Protein AF-A0A817MPD3-F1 (afdb_monomer)

Sequence (150 aa):
MVVIIKGRVLPVLAVRVYSFGTETVTPSILEFDSYSKLENFIRDSADPIVLPGVTLFLMFPWLGNIGHSLFDGLYPAYVALIRFPPRHLHPFRLLCTIDECKTCRDEDIFNRFAALGIIKHYVLNDMSNGSWFVFDELVMGSGMMCQRCT

Mean predicted aligned error: 6.4 Å

Structure (mmCIF, N/CA/C/O backbone):
data_AF-A0A817MPD3-F1
#
_entry.id   AF-A0A817MPD3-F1
#
loop_
_atom_site.group_PDB
_atom_site.id
_atom_site.type_symbol
_atom_site.label_atom_id
_atom_site.label_alt_id
_atom_site.label_comp_id
_atom_site.label_asym_id
_atom_site.label_entity_id
_atom_site.label_seq_id
_atom_site.pdbx_PDB_ins_code
_atom_site.Cartn_x
_atom_site.Cartn_y
_atom_site.Cartn_z
_atom_site.occupancy
_atom_site.B_iso_or_equiv
_atom_site.auth_seq_id
_atom_site.auth_comp_id
_atom_site.auth_asym_id
_atom_site.auth_atom_id
_atom_site.pdbx_PDB_model_num
ATOM 1 N N . MET A 1 1 ? -8.508 5.021 4.891 1.00 82.81 1 MET A N 1
ATOM 2 C CA . MET A 1 1 ? -9.342 5.367 6.061 1.00 82.81 1 MET A CA 1
ATOM 3 C C . MET A 1 1 ? -8.900 4.511 7.235 1.00 82.81 1 MET A C 1
ATOM 5 O O . MET A 1 1 ? -8.534 3.366 7.007 1.00 82.81 1 MET A O 1
ATOM 9 N N . VAL A 1 2 ? -8.900 5.050 8.451 1.00 85.38 2 VAL A N 1
ATOM 10 C CA . VAL A 1 2 ? -8.624 4.322 9.696 1.00 85.38 2 VAL A CA 1
ATOM 11 C C . VAL A 1 2 ? -9.911 4.257 10.501 1.00 85.38 2 VAL A C 1
ATOM 13 O O . VAL A 1 2 ? -10.596 5.264 10.657 1.00 85.38 2 VAL A O 1
ATOM 16 N N . VAL A 1 3 ? -10.235 3.076 11.013 1.00 88.62 3 VAL A N 1
ATOM 17 C CA . VAL A 1 3 ? -11.439 2.859 11.809 1.00 88.62 3 VAL A CA 1
ATOM 18 C C . VAL A 1 3 ? -11.054 2.644 13.270 1.00 88.62 3 VAL A C 1
ATOM 20 O O . VAL A 1 3 ? -10.195 1.810 13.554 1.00 88.62 3 VAL A O 1
ATOM 23 N N . ILE A 1 4 ? -11.669 3.385 14.198 1.00 92.25 4 ILE A N 1
ATOM 24 C CA . ILE A 1 4 ? -11.339 3.320 15.631 1.00 92.25 4 ILE A CA 1
ATOM 25 C C . ILE A 1 4 ? -12.563 3.363 16.548 1.00 92.25 4 ILE A C 1
ATOM 27 O O . ILE A 1 4 ? -13.650 3.790 16.168 1.00 92.25 4 ILE A O 1
ATOM 31 N N . ILE A 1 5 ? -12.347 2.980 17.807 1.00 94.75 5 ILE A N 1
ATOM 32 C CA . ILE A 1 5 ? -13.275 3.259 18.905 1.00 94.75 5 ILE A CA 1
ATOM 33 C C . ILE A 1 5 ? -13.056 4.683 19.413 1.00 94.75 5 ILE A C 1
ATOM 35 O O . ILE A 1 5 ? -11.919 5.094 19.656 1.00 94.75 5 ILE A O 1
ATOM 39 N N . LYS A 1 6 ? -14.152 5.411 19.615 1.00 92.06 6 LYS A N 1
ATOM 40 C CA . LYS A 1 6 ? -14.167 6.777 20.133 1.00 92.06 6 LYS A CA 1
ATOM 41 C C . LYS A 1 6 ? -13.410 6.876 21.460 1.00 92.06 6 LYS A C 1
ATOM 43 O O . LYS A 1 6 ? -13.535 6.017 22.331 1.00 92.06 6 LYS A O 1
ATOM 48 N N . GLY A 1 7 ? -12.613 7.931 21.609 1.00 86.00 7 GLY A N 1
ATOM 49 C CA . GLY A 1 7 ? -11.768 8.148 22.790 1.00 86.00 7 GLY A CA 1
ATOM 50 C C . GLY A 1 7 ? -10.417 7.423 22.753 1.00 86.00 7 GLY A C 1
ATOM 51 O O . GLY A 1 7 ? -9.610 7.602 23.664 1.00 86.00 7 GLY A O 1
ATOM 52 N N . ARG A 1 8 ? -10.121 6.642 21.703 1.00 87.06 8 ARG A N 1
ATOM 53 C CA . ARG A 1 8 ? -8.756 6.169 21.437 1.00 87.06 8 ARG A CA 1
ATOM 54 C C . ARG A 1 8 ? -7.904 7.334 20.941 1.00 87.06 8 ARG A C 1
ATOM 56 O O . ARG A 1 8 ? -8.232 7.973 19.948 1.00 87.06 8 ARG A O 1
ATOM 63 N N . VAL A 1 9 ? -6.779 7.572 21.608 1.00 82.25 9 VAL A N 1
ATOM 64 C CA . VAL A 1 9 ? -5.778 8.536 21.142 1.00 82.25 9 VAL A CA 1
ATOM 65 C C . VAL A 1 9 ? -4.922 7.859 20.078 1.00 82.25 9 VAL A C 1
ATOM 67 O O . VAL A 1 9 ? -4.228 6.883 20.366 1.00 82.25 9 VAL A O 1
ATOM 70 N N . LEU A 1 10 ? -4.985 8.369 18.851 1.00 81.75 10 LEU A N 1
ATOM 71 C CA . LEU A 1 10 ? -4.056 7.998 17.791 1.00 81.75 10 LEU A CA 1
ATOM 72 C C . LEU A 1 10 ? -2.837 8.930 17.821 1.00 81.75 10 LEU A C 1
ATOM 74 O O . LEU A 1 10 ? -2.982 10.114 18.140 1.00 81.75 10 LEU A O 1
ATOM 78 N N . PRO A 1 11 ? -1.637 8.437 17.467 1.00 83.12 11 PRO A N 1
ATOM 79 C CA . PRO A 1 11 ? -0.533 9.330 17.137 1.00 83.12 11 PRO A CA 1
ATOM 80 C C . PRO A 1 11 ? -0.917 10.197 15.929 1.00 83.12 11 PRO A C 1
ATOM 82 O O . PRO A 1 11 ? -1.826 9.850 15.177 1.00 83.12 11 PRO A O 1
ATOM 85 N N . VAL A 1 12 ? -0.219 11.315 15.710 1.00 77.62 12 VAL A N 1
ATOM 86 C CA . VAL A 1 12 ? -0.426 12.124 14.499 1.00 77.62 12 VAL A CA 1
ATOM 87 C C . VAL A 1 12 ? -0.148 11.250 13.273 1.00 77.62 12 VAL A C 1
ATOM 89 O O . VAL A 1 12 ? 0.991 10.860 13.021 1.00 77.62 12 VAL A O 1
ATOM 92 N N . LEU A 1 13 ? -1.204 10.924 12.527 1.00 81.12 13 LEU A N 1
ATOM 93 C CA . LEU A 1 13 ? -1.121 10.115 11.318 1.00 81.12 13 LEU A CA 1
ATOM 94 C C . LEU A 1 13 ? -0.922 11.046 10.120 1.00 81.12 13 LEU A C 1
ATOM 96 O O . LEU A 1 13 ? -1.867 11.635 9.601 1.00 81.12 13 LEU A O 1
ATOM 100 N N . ALA A 1 14 ? 0.327 11.193 9.695 1.00 79.62 14 ALA A N 1
ATOM 101 C CA . ALA A 1 14 ? 0.695 11.926 8.493 1.00 79.62 14 ALA A CA 1
ATOM 102 C C . ALA A 1 14 ? 1.727 11.099 7.725 1.00 79.62 14 ALA A C 1
ATOM 104 O O . ALA A 1 14 ? 2.859 10.926 8.177 1.00 79.62 14 ALA A O 1
ATOM 105 N N . VAL A 1 15 ? 1.326 10.555 6.576 1.00 75.19 15 VAL A N 1
ATOM 106 C CA . VAL A 1 15 ? 2.185 9.695 5.756 1.00 75.19 15 VAL A CA 1
ATOM 107 C C . VAL A 1 15 ? 2.605 10.463 4.512 1.00 75.19 15 VAL A C 1
ATOM 109 O O . VAL A 1 15 ? 1.765 10.991 3.786 1.00 75.19 15 VAL A O 1
ATOM 112 N N . ARG A 1 16 ? 3.911 10.540 4.245 1.00 74.75 16 ARG A N 1
ATOM 113 C CA . ARG A 1 16 ? 4.417 11.099 2.984 1.00 74.75 16 ARG A CA 1
ATOM 114 C C . ARG A 1 16 ? 4.300 10.054 1.894 1.00 74.75 16 ARG A C 1
ATOM 116 O O . ARG A 1 16 ? 5.093 9.123 1.866 1.00 74.75 16 ARG A O 1
ATOM 123 N N . VAL A 1 17 ? 3.312 10.205 1.025 1.00 70.00 17 VAL A N 1
ATOM 124 C CA . VAL A 1 17 ? 3.070 9.268 -0.082 1.00 70.00 17 VAL A CA 1
ATOM 125 C C . VAL A 1 17 ? 3.600 9.794 -1.413 1.00 70.00 17 VAL A C 1
ATOM 127 O O . VAL A 1 17 ? 3.792 9.004 -2.330 1.00 70.00 17 VAL A O 1
ATOM 130 N N . TYR A 1 18 ? 3.846 11.108 -1.504 1.00 64.06 18 TYR A N 1
ATOM 131 C CA . TYR A 1 18 ? 4.345 11.768 -2.703 1.00 64.06 18 TYR A CA 1
ATOM 132 C C . TYR A 1 18 ? 5.858 11.807 -2.754 1.00 64.06 18 TYR A C 1
ATOM 134 O O . TYR A 1 18 ? 6.545 12.134 -1.791 1.00 64.06 18 TYR A O 1
ATOM 142 N N . SER A 1 19 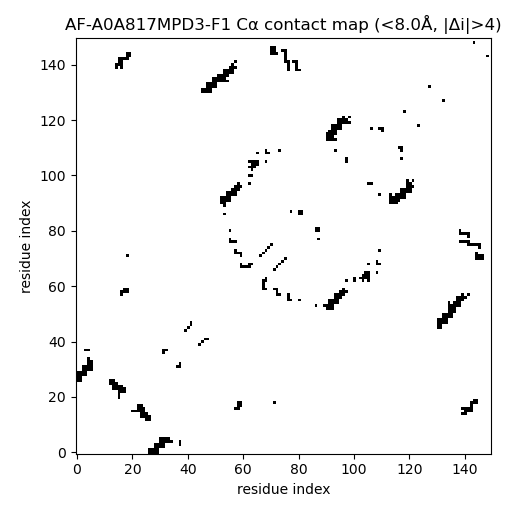? 6.355 11.536 -3.947 1.00 59.38 19 SER A N 1
ATOM 143 C CA . SER A 1 19 ? 7.761 11.267 -4.186 1.00 59.38 19 SER A CA 1
ATOM 144 C C . SER A 1 19 ? 8.582 12.541 -4.463 1.00 59.38 19 SER A C 1
ATOM 146 O O . SER A 1 19 ? 9.794 12.539 -4.261 1.00 59.38 19 SER A O 1
ATOM 148 N N . PHE A 1 20 ? 7.923 13.652 -4.840 1.00 57.81 20 PHE A N 1
ATOM 149 C CA . PHE A 1 20 ? 8.532 14.996 -4.987 1.00 57.81 20 PHE A CA 1
ATOM 150 C C . PHE A 1 20 ? 8.036 16.032 -3.984 1.00 57.81 20 PHE A C 1
ATOM 152 O O . PHE A 1 20 ? 8.591 17.128 -3.919 1.00 57.81 20 PHE A O 1
ATOM 159 N N . GLY A 1 21 ? 6.972 15.721 -3.246 1.00 59.69 21 GLY A N 1
ATOM 160 C CA . GLY A 1 21 ? 6.322 16.659 -2.343 1.00 59.69 21 GLY A CA 1
ATOM 161 C C . GLY A 1 21 ? 6.735 16.435 -0.894 1.00 59.69 21 GLY A C 1
ATOM 162 O O . GLY A 1 21 ? 7.035 15.320 -0.473 1.00 59.69 21 GLY A O 1
ATOM 163 N N . THR A 1 22 ? 6.681 17.494 -0.091 1.00 66.56 22 THR A N 1
ATOM 164 C CA . THR A 1 22 ? 6.594 17.365 1.375 1.00 66.56 22 THR A CA 1
ATOM 165 C C . THR A 1 22 ? 5.163 17.097 1.837 1.00 66.56 22 THR A C 1
ATOM 167 O O . THR A 1 22 ? 4.923 16.981 3.039 1.00 66.56 22 THR A O 1
ATOM 170 N N . GLU A 1 23 ? 4.232 16.991 0.886 1.00 68.94 23 GLU A N 1
ATOM 171 C CA . GLU A 1 23 ? 2.824 16.730 1.120 1.00 68.94 23 GLU A CA 1
ATOM 172 C C . GLU A 1 23 ? 2.636 15.434 1.902 1.00 68.94 23 GLU A C 1
ATOM 174 O O . GLU A 1 23 ? 3.166 14.366 1.573 1.00 68.94 23 GLU A O 1
ATOM 179 N N . THR A 1 24 ? 1.861 15.548 2.970 1.00 76.62 24 THR A N 1
ATOM 180 C CA . THR A 1 24 ? 1.472 14.424 3.805 1.00 76.62 24 THR A CA 1
ATOM 181 C C . THR A 1 24 ? 0.007 14.130 3.593 1.00 76.62 24 THR A C 1
ATOM 183 O O . THR A 1 24 ? -0.829 15.029 3.661 1.00 76.62 24 THR A O 1
ATOM 186 N N . VAL A 1 25 ? -0.309 12.856 3.417 1.00 78.19 25 VAL A N 1
ATOM 187 C CA . VAL A 1 25 ? -1.679 12.372 3.466 1.00 78.19 25 VAL A CA 1
ATOM 188 C C . VAL A 1 25 ? -2.006 12.029 4.910 1.00 78.19 25 VAL A C 1
ATOM 190 O O . VAL A 1 25 ? -1.366 11.173 5.530 1.00 78.19 25 VAL A O 1
ATOM 193 N N . THR A 1 26 ? -3.014 12.712 5.441 1.00 84.88 26 THR A N 1
ATOM 194 C CA . THR A 1 26 ? -3.656 12.346 6.701 1.00 84.88 26 THR A CA 1
ATOM 195 C C . THR A 1 26 ? -4.832 11.433 6.374 1.00 84.88 26 THR A C 1
ATOM 197 O O . THR A 1 26 ? -5.747 11.854 5.663 1.00 84.88 26 THR A O 1
ATOM 200 N N . PRO A 1 27 ? -4.823 10.171 6.832 1.00 82.50 27 PRO A N 1
ATOM 201 C CA . PRO A 1 27 ? -5.925 9.268 6.561 1.00 82.50 27 PRO A CA 1
ATOM 202 C C . PRO A 1 27 ? -7.191 9.762 7.265 1.00 82.50 27 PRO A C 1
ATOM 204 O O . PRO A 1 27 ? -7.147 10.192 8.416 1.00 82.50 27 PRO A O 1
ATOM 207 N N . SER A 1 28 ? -8.332 9.657 6.584 1.00 86.62 28 SER A N 1
ATOM 208 C CA . SER A 1 28 ? -9.634 9.896 7.207 1.00 86.62 28 SER A CA 1
ATOM 209 C C . SER A 1 28 ? -9.867 8.913 8.354 1.00 86.62 28 SER A C 1
ATOM 211 O O . SER A 1 28 ? -9.501 7.740 8.244 1.00 86.62 28 SER A O 1
ATOM 213 N N . ILE A 1 29 ? -10.476 9.390 9.439 1.00 89.31 29 ILE A N 1
ATOM 214 C CA . ILE A 1 29 ? -10.788 8.590 10.626 1.00 89.31 29 ILE A CA 1
ATOM 215 C C . ILE A 1 29 ? -12.303 8.403 10.702 1.00 89.31 29 ILE A C 1
ATOM 217 O O . ILE A 1 29 ? -13.051 9.373 10.595 1.00 89.31 29 ILE A O 1
ATOM 221 N N . LEU A 1 30 ? -12.740 7.161 10.901 1.00 91.19 30 LEU A N 1
ATOM 222 C CA . LEU A 1 30 ? -14.123 6.811 11.202 1.00 91.19 30 LEU A CA 1
ATOM 223 C C . LEU A 1 30 ? -14.198 6.262 12.629 1.00 91.19 30 LEU A C 1
ATOM 225 O O . LEU A 1 30 ? -13.558 5.260 12.953 1.00 91.19 30 LEU A O 1
ATOM 229 N N . GLU A 1 31 ? -14.962 6.936 13.484 1.00 94.75 31 GLU A N 1
ATOM 230 C CA . GLU A 1 31 ? -15.065 6.608 14.906 1.00 94.75 31 GLU A CA 1
ATOM 231 C C . GLU A 1 31 ? -16.376 5.894 15.242 1.00 94.75 31 GLU A C 1
ATOM 233 O O . GLU A 1 31 ? -17.445 6.257 14.751 1.00 94.75 31 GLU A O 1
ATOM 238 N N . PHE A 1 32 ? -16.298 4.921 16.147 1.00 95.88 32 PHE A N 1
ATOM 239 C CA . PHE A 1 32 ? -17.442 4.165 16.653 1.00 95.88 32 PHE A CA 1
ATOM 240 C C . PHE A 1 32 ? -17.555 4.285 18.173 1.00 95.88 32 PHE A C 1
ATOM 242 O O . PHE A 1 32 ? -16.563 4.159 18.887 1.00 95.88 32 PHE A O 1
ATOM 249 N N . ASP A 1 33 ? -18.773 4.471 18.693 1.00 96.00 33 ASP A N 1
ATOM 250 C CA . ASP A 1 33 ? -18.994 4.626 20.143 1.00 96.00 33 ASP A CA 1
ATOM 251 C C . ASP A 1 33 ? -18.707 3.347 20.950 1.00 96.00 33 ASP A C 1
ATOM 253 O O . ASP A 1 33 ? -18.509 3.409 22.161 1.00 96.00 33 ASP A O 1
ATOM 257 N N . SER A 1 34 ? -18.737 2.173 20.313 1.00 95.44 34 SER A N 1
ATOM 258 C CA . SER A 1 34 ? -18.534 0.887 20.983 1.00 95.44 34 SER A CA 1
ATOM 259 C C . SER A 1 34 ? -17.997 -0.183 20.035 1.00 95.44 34 SER A C 1
ATOM 261 O O . SER A 1 34 ? -18.191 -0.108 18.820 1.00 95.44 34 SER A O 1
ATOM 263 N N . TYR A 1 35 ? -17.365 -1.214 20.606 1.00 94.50 35 TYR A N 1
ATOM 264 C CA . TYR A 1 35 ? -16.889 -2.374 19.846 1.00 94.50 35 TYR A CA 1
ATOM 265 C C . TYR A 1 35 ? -18.013 -3.092 19.109 1.00 94.50 35 TYR A C 1
ATOM 267 O O . TYR A 1 35 ? -17.823 -3.461 17.963 1.00 94.50 35 TYR A O 1
ATOM 275 N N . SER A 1 36 ? -19.197 -3.217 19.713 1.00 95.38 36 SER A N 1
ATOM 276 C CA . SER A 1 36 ? -20.334 -3.861 19.049 1.00 95.38 36 SER A CA 1
ATOM 277 C C . SER A 1 36 ? -20.793 -3.087 17.805 1.00 95.38 36 SER A C 1
ATOM 279 O O . SER A 1 36 ? -21.070 -3.702 16.780 1.00 95.38 36 SER A O 1
ATOM 281 N N . LYS A 1 37 ? -20.819 -1.743 17.843 1.00 94.94 37 LYS A N 1
ATOM 282 C CA . LYS A 1 37 ? -21.140 -0.941 16.648 1.00 94.94 37 LYS A CA 1
ATOM 283 C C . LYS A 1 37 ? -20.065 -1.074 15.570 1.00 9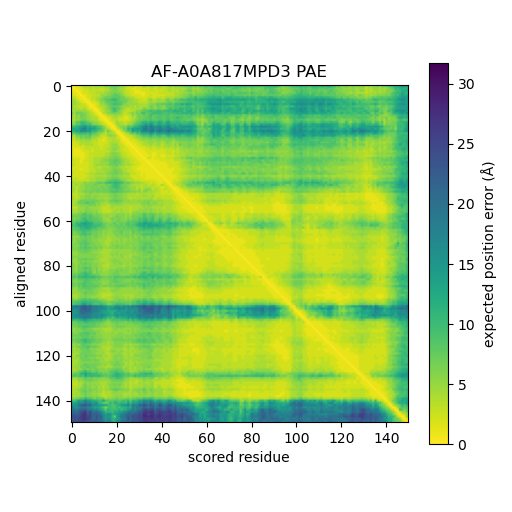4.94 37 LYS A C 1
ATOM 285 O O . LYS A 1 37 ? -20.404 -1.174 14.396 1.00 94.94 37 LYS A O 1
ATOM 290 N N . LE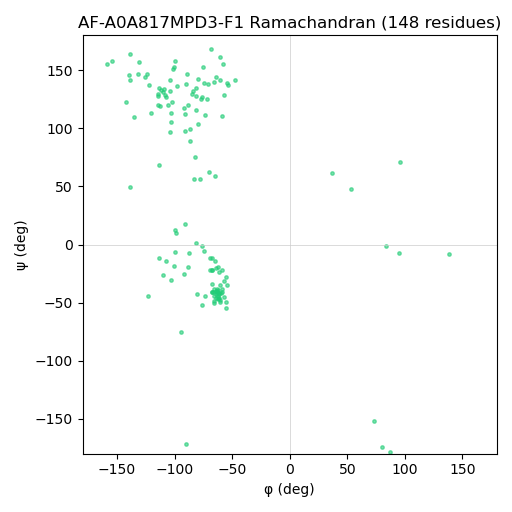U A 1 38 ? -18.795 -1.073 15.975 1.00 93.56 38 LEU A N 1
ATOM 291 C CA . LEU A 1 38 ? -17.668 -1.283 15.070 1.00 93.56 38 LEU A CA 1
ATOM 292 C C . LEU A 1 38 ? -17.743 -2.660 14.395 1.00 93.56 38 LEU A C 1
ATOM 294 O O . LEU A 1 38 ? -17.628 -2.759 13.180 1.00 93.56 38 LEU A O 1
ATOM 298 N N . GLU A 1 39 ? -17.955 -3.712 15.178 1.00 92.31 39 GLU A N 1
ATOM 299 C CA . GLU A 1 39 ? -18.057 -5.087 14.694 1.00 92.31 39 GLU A CA 1
ATOM 300 C C . GLU A 1 39 ? -19.231 -5.251 13.726 1.00 92.31 39 GLU A C 1
ATOM 302 O O . GLU A 1 39 ? -19.051 -5.791 12.637 1.00 92.31 39 GLU A O 1
ATOM 307 N N . ASN A 1 40 ? -20.405 -4.712 14.071 1.00 93.62 40 ASN A N 1
ATOM 308 C CA . ASN A 1 40 ? -21.565 -4.722 13.180 1.00 93.62 40 ASN A CA 1
ATOM 309 C C . ASN A 1 40 ? -21.290 -3.947 11.885 1.00 93.62 40 ASN A C 1
ATOM 311 O O . ASN A 1 40 ? -21.672 -4.401 10.816 1.00 93.62 40 ASN A O 1
ATOM 315 N N . PHE A 1 41 ? -20.592 -2.809 11.942 1.00 92.69 41 PHE A N 1
ATOM 316 C CA . PHE A 1 41 ? -20.196 -2.096 10.727 1.00 92.69 41 PHE A CA 1
ATOM 317 C C . PHE A 1 41 ? -19.265 -2.936 9.849 1.00 92.69 41 PHE A C 1
ATOM 319 O O . PHE A 1 41 ? -19.499 -3.035 8.647 1.00 92.69 41 PHE A O 1
ATOM 326 N N . ILE A 1 42 ? -18.236 -3.558 10.434 1.00 89.69 42 ILE A N 1
ATOM 327 C CA . ILE A 1 42 ? -17.291 -4.393 9.682 1.00 89.69 42 ILE A CA 1
ATOM 328 C C . ILE A 1 42 ? -18.027 -5.561 9.019 1.00 89.69 42 ILE A C 1
ATOM 330 O O . ILE A 1 42 ? -17.833 -5.795 7.830 1.00 89.69 42 ILE A O 1
ATOM 334 N N . ARG A 1 43 ? -18.880 -6.264 9.771 1.00 87.50 43 ARG A N 1
ATOM 335 C CA . ARG A 1 43 ? -19.579 -7.464 9.298 1.00 87.50 43 ARG A CA 1
ATOM 336 C C . ARG A 1 43 ? -20.706 -7.155 8.315 1.00 87.50 43 ARG A C 1
ATOM 338 O O . ARG A 1 43 ? -20.840 -7.852 7.321 1.00 87.50 43 ARG A O 1
ATOM 345 N N . ASP A 1 44 ? -21.517 -6.141 8.604 1.00 88.38 44 ASP A N 1
ATOM 346 C CA . ASP A 1 44 ? -22.820 -5.968 7.954 1.00 88.38 44 ASP A CA 1
ATOM 347 C C . ASP A 1 44 ? -22.841 -4.799 6.950 1.00 88.38 44 ASP A C 1
ATOM 349 O O . ASP A 1 44 ? -23.788 -4.671 6.178 1.00 88.38 44 ASP A O 1
ATOM 353 N N . SER A 1 45 ? -21.844 -3.905 6.970 1.00 85.88 45 SER A N 1
ATOM 354 C CA . SER A 1 45 ? -21.789 -2.730 6.079 1.00 85.88 45 SER A CA 1
ATOM 355 C C . SER A 1 45 ? -20.529 -2.670 5.226 1.00 85.88 45 SER A C 1
ATOM 357 O O . SER A 1 45 ? -20.613 -2.341 4.047 1.00 85.88 45 SER A O 1
ATOM 359 N N . ALA A 1 46 ? -19.363 -2.931 5.818 1.00 88.19 46 ALA A N 1
ATOM 360 C CA . ALA A 1 46 ? -18.104 -2.878 5.092 1.00 88.19 46 ALA A CA 1
ATOM 361 C C . ALA A 1 46 ? -17.864 -4.151 4.273 1.00 88.19 46 ALA A C 1
ATOM 363 O O . ALA A 1 46 ? -17.401 -4.032 3.142 1.00 88.19 46 ALA A O 1
ATOM 364 N N . ASP A 1 47 ? -18.152 -5.322 4.861 1.00 88.44 47 ASP A N 1
ATOM 365 C CA . ASP A 1 47 ? -17.892 -6.661 4.307 1.00 88.44 47 ASP A CA 1
ATOM 366 C C . ASP A 1 47 ? -16.569 -6.720 3.514 1.00 88.44 47 ASP A C 1
ATOM 368 O O . ASP A 1 47 ? -16.555 -6.865 2.287 1.00 88.44 47 ASP A O 1
ATOM 372 N N . PRO A 1 48 ? -15.428 -6.451 4.183 1.00 91.19 48 PRO A N 1
ATOM 373 C CA . PRO A 1 48 ? -14.210 -6.110 3.476 1.00 91.19 48 PRO A CA 1
ATOM 374 C C . PRO A 1 48 ? -13.564 -7.322 2.808 1.00 91.19 48 PRO A C 1
ATOM 376 O O . PRO A 1 48 ? -13.375 -8.380 3.409 1.00 91.19 48 PRO A O 1
ATOM 379 N N . ILE A 1 49 ? -13.069 -7.102 1.595 1.00 92.88 49 ILE A N 1
ATOM 380 C CA . ILE A 1 49 ? -12.148 -8.009 0.923 1.00 92.88 49 ILE A CA 1
ATOM 381 C C . ILE A 1 49 ? -10.779 -7.867 1.592 1.00 92.88 49 ILE A C 1
ATOM 383 O O . ILE A 1 49 ? -10.109 -6.834 1.488 1.00 92.88 49 ILE A O 1
ATOM 387 N N . VAL A 1 50 ? -10.358 -8.920 2.288 1.00 92.31 50 VAL A N 1
ATOM 388 C CA . VAL A 1 50 ? -9.054 -8.968 2.955 1.00 92.31 50 VAL A CA 1
ATOM 389 C C . VAL A 1 50 ? -7.967 -9.338 1.947 1.00 92.31 50 VAL A C 1
ATOM 391 O O . VAL A 1 50 ? -8.065 -10.333 1.230 1.00 92.31 50 VAL A O 1
ATOM 394 N N . LEU A 1 51 ? -6.914 -8.528 1.903 1.00 93.62 51 LEU A N 1
ATOM 395 C CA . LEU A 1 51 ? -5.737 -8.703 1.065 1.00 93.62 51 LEU A CA 1
ATOM 396 C C . LEU A 1 51 ? -4.582 -9.212 1.938 1.00 93.62 51 LEU A C 1
ATOM 398 O O . LEU A 1 51 ? -3.890 -8.401 2.565 1.00 93.62 51 LEU A O 1
ATOM 402 N N . PRO A 1 52 ? -4.332 -10.536 1.966 1.00 93.88 52 PRO A N 1
ATOM 403 C CA . PRO A 1 52 ? -3.413 -11.115 2.930 1.00 93.88 52 PRO A CA 1
ATOM 404 C C . PRO A 1 52 ? -1.952 -10.846 2.581 1.00 93.88 52 PRO A C 1
ATOM 406 O O . PRO A 1 52 ? -1.604 -10.722 1.400 1.00 93.88 52 PRO A O 1
ATOM 409 N N . GLY A 1 53 ? -1.094 -10.820 3.599 1.00 93.31 53 GLY A N 1
ATOM 410 C CA . GLY A 1 53 ? 0.355 -10.646 3.454 1.00 93.31 53 GLY A CA 1
ATOM 411 C C . GLY A 1 53 ? 0.816 -9.198 3.242 1.00 93.31 53 GLY A C 1
ATOM 412 O O . GLY A 1 53 ? 0.037 -8.248 3.312 1.00 93.31 53 GLY A O 1
ATOM 413 N N . VAL A 1 54 ? 2.119 -9.031 2.987 1.00 95.19 54 VAL A N 1
ATOM 414 C CA . VAL A 1 54 ? 2.762 -7.711 2.892 1.00 95.19 54 VAL A CA 1
ATOM 415 C C . VAL A 1 54 ? 2.433 -7.043 1.560 1.00 95.19 54 VAL A C 1
ATOM 417 O O . VAL A 1 54 ? 2.680 -7.599 0.489 1.00 95.19 54 VAL A O 1
ATOM 420 N N . THR A 1 55 ? 1.935 -5.813 1.626 1.00 95.38 55 THR A N 1
ATOM 421 C CA . THR A 1 55 ? 1.742 -4.934 0.471 1.00 95.38 55 THR A CA 1
ATOM 422 C C . THR A 1 55 ? 2.661 -3.726 0.583 1.00 95.38 55 THR A C 1
ATOM 424 O O . THR A 1 55 ? 2.670 -3.052 1.611 1.00 95.38 55 THR A O 1
ATOM 427 N N . LEU A 1 56 ? 3.420 -3.427 -0.471 1.00 93.12 56 LEU A N 1
ATOM 428 C CA . LEU A 1 56 ? 4.208 -2.198 -0.563 1.00 93.12 56 LEU A CA 1
ATOM 429 C C . LEU A 1 56 ? 3.504 -1.199 -1.463 1.00 93.12 56 LEU A C 1
ATOM 431 O O . LEU A 1 56 ? 3.265 -1.490 -2.634 1.00 93.12 56 LEU A O 1
ATOM 435 N N . PHE A 1 57 ? 3.220 -0.014 -0.938 1.00 90.62 57 PHE A N 1
ATOM 436 C CA . PHE A 1 57 ? 2.764 1.095 -1.760 1.00 90.62 57 PHE A CA 1
ATOM 437 C C . PHE A 1 57 ? 3.953 1.828 -2.377 1.00 90.62 57 PHE A C 1
ATOM 439 O O . PHE A 1 57 ? 4.883 2.210 -1.663 1.00 90.62 57 PHE A O 1
ATOM 446 N N . LEU A 1 58 ? 3.891 2.088 -3.682 1.00 87.50 58 LEU A N 1
ATOM 447 C CA . LEU A 1 58 ? 4.842 2.963 -4.359 1.00 87.50 58 LEU A CA 1
ATOM 448 C C . LEU A 1 58 ? 4.156 3.855 -5.388 1.00 87.50 58 LEU A C 1
ATOM 450 O O . LEU A 1 58 ? 3.218 3.455 -6.078 1.00 87.50 58 LEU A O 1
ATOM 454 N N . MET A 1 59 ? 4.689 5.062 -5.511 1.00 82.06 59 MET A N 1
ATOM 455 C CA . MET A 1 59 ? 4.322 6.032 -6.528 1.00 82.06 59 MET A CA 1
ATOM 456 C C . MET A 1 59 ? 5.593 6.702 -7.029 1.00 82.06 59 MET A C 1
ATOM 458 O O . MET A 1 59 ? 6.525 6.953 -6.265 1.00 82.06 59 MET A O 1
ATOM 462 N N . PHE A 1 60 ? 5.648 6.967 -8.324 1.00 80.19 60 PHE A N 1
ATOM 463 C CA . PHE A 1 60 ? 6.763 7.625 -8.988 1.00 80.19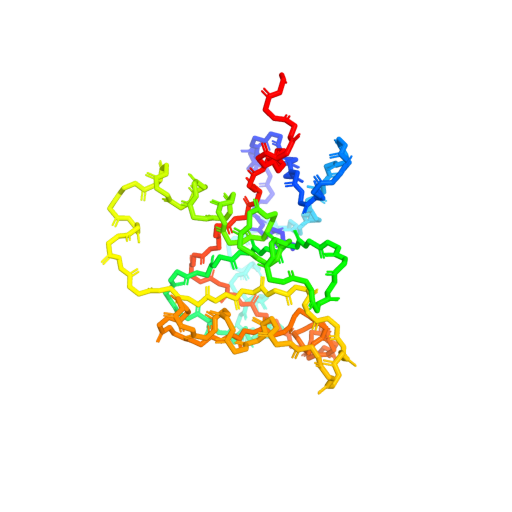 60 PHE A CA 1
ATOM 464 C C . PHE A 1 60 ? 6.235 8.216 -10.308 1.00 80.19 60 PHE A C 1
ATOM 466 O O . PHE A 1 60 ? 5.202 7.775 -10.812 1.00 80.19 60 PHE A O 1
ATOM 473 N N . PRO A 1 61 ? 6.879 9.250 -10.851 1.00 76.75 61 PRO A N 1
ATOM 474 C CA . PRO A 1 61 ? 6.499 9.883 -12.108 1.00 76.75 61 PRO A CA 1
ATOM 475 C C . PRO A 1 61 ? 7.223 9.195 -13.277 1.00 76.75 61 PRO A C 1
ATOM 477 O O . PRO A 1 61 ? 7.990 8.256 -13.080 1.00 76.75 61 PRO A O 1
ATOM 480 N N . TRP A 1 62 ? 7.104 9.772 -14.476 1.00 78.81 62 TRP A N 1
ATOM 481 C CA . TRP A 1 62 ? 7.936 9.402 -15.630 1.00 78.81 62 TRP A CA 1
ATOM 482 C C . TRP A 1 62 ? 7.902 7.894 -15.914 1.00 78.81 62 TRP A C 1
ATOM 484 O O . TRP A 1 62 ? 8.940 7.260 -16.127 1.00 78.81 62 TRP A O 1
ATOM 494 N N . LEU A 1 63 ? 6.682 7.342 -15.930 1.00 81.88 63 LEU A N 1
ATOM 495 C CA . LEU A 1 63 ? 6.413 5.980 -16.383 1.00 81.88 63 LEU A CA 1
ATOM 496 C C . LEU A 1 63 ? 7.117 5.726 -17.726 1.00 81.88 63 LEU A C 1
ATOM 498 O O . LEU A 1 63 ? 7.184 6.602 -18.592 1.00 81.88 63 LEU A O 1
ATOM 502 N N . GLY A 1 64 ? 7.646 4.521 -17.899 1.00 84.25 64 GLY A N 1
ATOM 503 C CA . GLY A 1 64 ? 8.345 4.076 -19.102 1.00 84.25 64 GLY A CA 1
ATOM 504 C C . GLY A 1 64 ? 9.861 4.231 -19.041 1.00 84.25 64 GLY A C 1
ATOM 505 O O . GLY A 1 64 ? 10.557 3.733 -19.927 1.00 84.25 64 GLY A O 1
ATOM 506 N N . ASN A 1 65 ? 10.396 4.873 -18.001 1.00 87.75 65 ASN A N 1
ATOM 507 C CA . ASN A 1 65 ? 11.831 4.984 -17.780 1.00 87.75 65 ASN A CA 1
ATOM 508 C C . ASN A 1 65 ? 12.292 4.013 -16.686 1.00 87.75 65 ASN A C 1
ATOM 510 O O . ASN A 1 65 ? 12.004 4.211 -15.509 1.00 87.75 65 ASN A O 1
ATOM 514 N N . ILE A 1 66 ? 13.097 3.019 -17.073 1.00 88.69 66 ILE A N 1
ATOM 515 C CA . ILE A 1 66 ? 13.637 1.995 -16.162 1.00 88.69 66 ILE A CA 1
ATOM 516 C C . ILE A 1 66 ? 14.378 2.573 -14.949 1.00 88.69 66 ILE A C 1
ATOM 518 O O . ILE A 1 66 ? 14.315 2.003 -13.862 1.00 88.69 66 ILE A O 1
ATOM 522 N N . GLY A 1 67 ? 15.076 3.699 -15.116 1.00 86.75 67 GLY A N 1
ATOM 523 C CA . GLY A 1 67 ? 15.766 4.369 -14.021 1.00 86.75 67 GLY A CA 1
ATOM 524 C C . GLY A 1 67 ? 14.779 4.863 -12.969 1.00 86.75 67 GLY A C 1
ATOM 525 O O . GLY A 1 67 ? 14.963 4.590 -11.787 1.00 86.75 67 GLY A O 1
ATOM 526 N N . HIS A 1 68 ? 13.694 5.508 -13.392 1.00 85.69 68 HIS A N 1
ATOM 527 C CA . HIS A 1 68 ? 12.654 5.971 -12.475 1.00 85.69 68 HIS A CA 1
ATOM 528 C C . HIS A 1 68 ? 11.897 4.792 -11.837 1.00 85.69 68 HIS A C 1
ATOM 530 O O . HIS A 1 68 ? 11.723 4.771 -10.619 1.00 85.69 68 HIS A O 1
ATOM 536 N N . SER A 1 69 ? 11.567 3.733 -12.584 1.00 87.38 69 SER A N 1
ATOM 537 C CA . SER A 1 69 ? 10.937 2.542 -11.989 1.00 87.38 69 SER A CA 1
ATOM 538 C C . SER A 1 69 ? 11.799 1.950 -10.858 1.00 87.38 69 SER A C 1
ATOM 540 O O . SER A 1 69 ? 11.296 1.631 -9.778 1.00 87.38 69 SER A O 1
ATOM 542 N N . LEU A 1 70 ? 13.112 1.824 -11.083 1.00 87.94 70 LEU A N 1
ATOM 543 C CA . LEU A 1 70 ? 14.036 1.212 -10.125 1.00 87.94 70 LEU A CA 1
ATOM 544 C C . LEU A 1 70 ? 14.384 2.133 -8.949 1.00 87.94 70 LEU A C 1
ATOM 546 O O . LEU A 1 70 ? 14.280 1.709 -7.801 1.00 87.94 70 LEU A O 1
ATOM 550 N N . PHE A 1 71 ? 14.822 3.363 -9.214 1.00 84.62 71 PHE A N 1
ATOM 551 C CA . PHE A 1 71 ? 15.428 4.232 -8.197 1.00 84.62 71 PHE A CA 1
ATOM 552 C C . PHE A 1 71 ? 14.432 5.153 -7.497 1.00 84.62 71 PHE A C 1
ATOM 554 O O . PHE A 1 71 ? 14.659 5.531 -6.345 1.00 84.62 71 PHE A O 1
ATOM 561 N N . ASP A 1 72 ? 13.324 5.471 -8.159 1.00 81.75 72 ASP A N 1
ATOM 562 C CA . ASP A 1 72 ? 12.316 6.381 -7.629 1.00 81.75 72 ASP A CA 1
ATOM 563 C C . ASP A 1 72 ? 11.084 5.637 -7.100 1.00 81.75 72 ASP A C 1
ATOM 565 O O . ASP A 1 72 ? 10.453 6.094 -6.149 1.00 81.75 72 ASP A O 1
ATOM 569 N N . GLY A 1 73 ? 10.760 4.481 -7.689 1.00 84.94 73 GLY A N 1
ATOM 570 C CA . GLY A 1 73 ? 9.684 3.596 -7.240 1.00 84.94 73 GLY A CA 1
ATOM 571 C C . GLY A 1 73 ? 10.169 2.491 -6.298 1.00 84.94 73 GLY A C 1
ATOM 572 O O . GLY A 1 73 ? 9.930 2.533 -5.090 1.00 84.94 73 GLY A O 1
ATOM 573 N N . LEU A 1 74 ? 10.841 1.473 -6.850 1.00 88.31 74 LEU A N 1
ATOM 574 C CA . LEU A 1 74 ? 11.177 0.239 -6.124 1.00 88.31 74 LEU A CA 1
ATOM 575 C C . LEU A 1 74 ? 12.163 0.444 -4.976 1.00 88.31 74 LEU A C 1
ATOM 577 O O . LEU A 1 74 ? 11.923 -0.050 -3.876 1.00 88.31 74 LEU A O 1
ATOM 581 N N . TYR A 1 75 ? 13.274 1.141 -5.217 1.00 87.56 75 TYR A N 1
ATOM 582 C CA . TYR A 1 75 ? 14.319 1.339 -4.217 1.00 87.56 75 TYR A CA 1
ATOM 583 C C . TYR A 1 75 ? 13.784 1.958 -2.917 1.00 87.56 75 TYR A C 1
ATOM 585 O O . TYR A 1 75 ? 13.959 1.341 -1.864 1.00 87.56 75 TYR A O 1
ATOM 593 N N . PRO A 1 76 ? 13.095 3.115 -2.930 1.00 84.56 76 PRO A N 1
ATOM 594 C CA . PRO A 1 76 ? 12.626 3.719 -1.691 1.00 84.56 76 PRO A CA 1
ATOM 595 C C . PRO A 1 76 ? 11.523 2.872 -1.028 1.00 84.56 76 PRO A C 1
ATOM 597 O O . PRO A 1 76 ? 11.501 2.768 0.200 1.00 84.56 76 PRO A O 1
ATOM 600 N N . ALA A 1 77 ? 10.660 2.191 -1.795 1.00 87.88 77 ALA A N 1
ATOM 601 C CA . ALA A 1 77 ? 9.669 1.265 -1.237 1.00 87.88 77 ALA A CA 1
ATOM 602 C C . ALA A 1 77 ? 10.328 0.069 -0.521 1.00 87.88 77 ALA A C 1
ATOM 604 O O . ALA A 1 77 ? 9.935 -0.297 0.589 1.00 87.88 77 ALA A O 1
ATOM 605 N N . TYR A 1 78 ? 11.384 -0.498 -1.108 1.00 88.69 78 TYR A N 1
ATOM 606 C CA . TYR A 1 78 ? 12.161 -1.568 -0.489 1.00 88.69 78 TYR A CA 1
ATOM 607 C C . TYR A 1 78 ? 12.928 -1.081 0.749 1.00 88.69 78 TYR A C 1
ATOM 609 O O . TYR A 1 78 ? 12.930 -1.753 1.780 1.00 88.69 78 TYR A O 1
ATOM 617 N N . VAL A 1 79 ? 13.518 0.119 0.701 1.00 86.56 79 VAL A N 1
ATOM 618 C CA . VAL A 1 79 ? 14.166 0.751 1.865 1.00 86.56 79 VAL A CA 1
ATOM 619 C C . VAL A 1 79 ? 13.169 0.976 3.008 1.00 86.56 79 VAL A C 1
ATOM 621 O O . VAL A 1 79 ? 13.530 0.830 4.177 1.00 86.56 79 VAL A O 1
ATOM 624 N N . ALA A 1 80 ? 11.909 1.293 2.707 1.00 86.62 80 ALA A N 1
ATOM 625 C CA . ALA A 1 80 ? 10.865 1.359 3.722 1.00 86.62 80 ALA A CA 1
ATOM 626 C C . ALA A 1 80 ? 10.582 -0.025 4.326 1.00 86.62 80 ALA A C 1
ATOM 628 O O . ALA A 1 80 ? 10.525 -0.151 5.546 1.00 86.62 80 ALA A O 1
ATOM 629 N N . LEU A 1 81 ? 10.477 -1.069 3.498 1.00 90.44 81 LEU A N 1
ATOM 630 C CA . LEU A 1 81 ? 10.211 -2.437 3.950 1.00 90.44 81 LEU A CA 1
ATOM 631 C C . LEU A 1 81 ? 11.306 -2.985 4.882 1.00 90.44 81 LEU A C 1
ATOM 633 O O . LEU A 1 81 ? 10.990 -3.584 5.911 1.00 90.44 81 LEU A O 1
ATOM 637 N N . ILE A 1 82 ? 12.590 -2.762 4.577 1.00 90.25 82 ILE A N 1
ATOM 638 C CA . ILE A 1 82 ? 13.696 -3.286 5.406 1.00 90.25 82 ILE A CA 1
ATOM 639 C C . ILE A 1 82 ? 13.720 -2.701 6.824 1.00 90.25 82 ILE A C 1
ATOM 641 O O . ILE A 1 82 ? 14.278 -3.326 7.724 1.00 90.25 82 ILE A O 1
ATOM 645 N N . ARG A 1 83 ? 13.078 -1.546 7.055 1.00 87.31 83 ARG A N 1
ATOM 646 C CA . ARG A 1 83 ? 12.934 -0.953 8.397 1.00 87.31 83 ARG A CA 1
ATOM 647 C C . ARG A 1 83 ? 11.998 -1.744 9.308 1.00 87.31 83 ARG A C 1
ATOM 649 O O . ARG A 1 83 ? 11.994 -1.503 10.511 1.00 87.31 83 ARG A O 1
ATOM 656 N N . PHE A 1 84 ? 11.245 -2.694 8.758 1.00 87.19 84 PHE A N 1
ATOM 657 C CA . PHE A 1 84 ? 10.334 -3.561 9.496 1.00 87.19 84 PHE A CA 1
ATOM 658 C C . PHE A 1 84 ? 10.824 -5.017 9.451 1.00 87.19 84 PHE A C 1
ATOM 660 O O . PHE A 1 84 ? 10.208 -5.852 8.796 1.00 87.19 84 PHE A O 1
ATOM 667 N N . PRO A 1 85 ? 11.949 -5.382 10.090 1.00 86.19 85 PRO A N 1
ATOM 668 C CA . PRO A 1 85 ? 12.379 -6.776 10.134 1.00 86.19 85 PRO A CA 1
ATOM 669 C C . PRO A 1 85 ? 11.366 -7.650 10.908 1.00 86.19 85 PRO A C 1
ATOM 671 O O . PRO A 1 85 ? 10.791 -7.184 11.891 1.00 86.19 85 PRO A O 1
ATOM 674 N N . PRO A 1 86 ? 11.135 -8.911 10.493 1.00 90.44 86 PRO A N 1
ATOM 675 C CA . PRO A 1 86 ? 11.755 -9.620 9.367 1.00 90.44 86 PRO A CA 1
ATOM 676 C C . PRO A 1 86 ? 10.987 -9.475 8.035 1.00 90.44 86 PRO A C 1
ATOM 67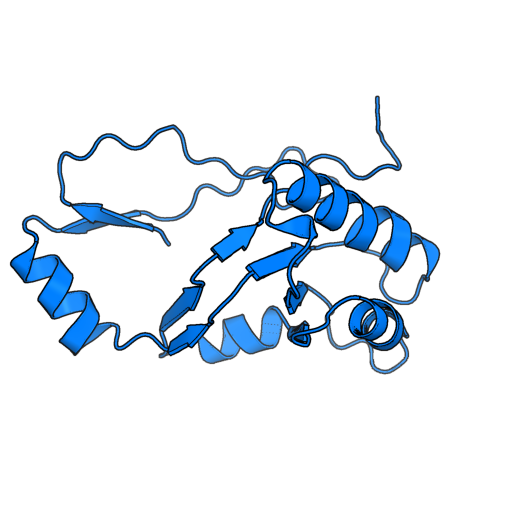8 O O . PRO A 1 86 ? 11.207 -10.262 7.122 1.00 90.44 86 PRO A O 1
ATOM 681 N N . ARG A 1 87 ? 10.083 -8.493 7.886 1.00 88.94 87 ARG A N 1
ATOM 682 C CA . ARG A 1 87 ? 9.111 -8.415 6.773 1.00 88.94 87 ARG A CA 1
ATOM 683 C C . ARG A 1 87 ? 9.727 -8.409 5.380 1.00 88.94 87 ARG A C 1
ATOM 685 O O . ARG A 1 87 ? 9.141 -8.975 4.467 1.00 88.94 87 ARG A O 1
ATOM 692 N N . HIS A 1 88 ? 10.922 -7.849 5.231 1.00 87.62 88 HIS A N 1
ATOM 693 C CA . HIS A 1 88 ? 11.676 -7.863 3.975 1.00 87.62 88 HIS A CA 1
ATOM 694 C C . HIS A 1 88 ? 12.119 -9.259 3.506 1.00 87.62 88 HIS A C 1
ATOM 696 O O . HIS A 1 88 ? 12.518 -9.405 2.356 1.00 87.62 88 HIS A O 1
ATOM 702 N N . LEU A 1 89 ? 12.055 -10.277 4.370 1.00 90.31 89 LEU A N 1
ATOM 703 C CA . LEU A 1 89 ? 12.367 -11.669 4.032 1.00 90.31 89 LEU A CA 1
ATOM 704 C C . LEU A 1 89 ? 11.153 -12.438 3.490 1.00 90.31 89 LEU A C 1
ATOM 706 O O . LEU A 1 89 ? 11.297 -13.583 3.061 1.00 90.31 89 LEU A O 1
ATOM 710 N N . HIS A 1 90 ? 9.958 -11.846 3.529 1.00 91.31 90 HIS A N 1
ATOM 711 C CA . HIS A 1 90 ? 8.729 -12.487 3.076 1.00 91.31 90 HIS A CA 1
ATOM 712 C C . HIS A 1 90 ? 8.320 -11.997 1.679 1.00 91.31 90 HIS A C 1
ATOM 714 O O . HIS A 1 90 ? 8.600 -10.850 1.322 1.00 91.31 90 HIS A O 1
ATOM 720 N N . PRO A 1 91 ? 7.621 -12.835 0.889 1.00 94.56 91 PRO A N 1
ATOM 721 C CA . PRO A 1 91 ? 6.977 -12.393 -0.341 1.00 94.56 91 PRO A CA 1
ATOM 722 C C . PRO A 1 91 ? 6.046 -11.204 -0.084 1.00 94.56 91 PRO A C 1
ATOM 724 O O . PRO A 1 91 ? 5.293 -11.195 0.892 1.00 94.56 91 PRO A O 1
ATOM 727 N N . PHE A 1 92 ? 6.064 -10.227 -0.986 1.00 94.94 92 PHE A N 1
ATOM 728 C CA . PHE A 1 92 ? 5.188 -9.061 -0.935 1.00 94.94 92 PHE A CA 1
ATOM 729 C C . PHE A 1 92 ? 4.516 -8.819 -2.287 1.00 94.94 92 PHE A C 1
ATOM 731 O O . PHE A 1 92 ? 5.009 -9.249 -3.336 1.00 94.94 92 PHE A O 1
ATOM 738 N N . ARG A 1 93 ? 3.379 -8.122 -2.258 1.00 95.94 93 ARG A N 1
ATOM 739 C CA . ARG A 1 93 ? 2.745 -7.541 -3.448 1.00 95.94 93 ARG A CA 1
ATOM 740 C C . ARG A 1 93 ? 3.073 -6.061 -3.547 1.00 95.94 93 ARG A C 1
ATOM 742 O O . ARG A 1 93 ? 3.354 -5.415 -2.537 1.00 95.94 93 ARG A O 1
ATOM 749 N N . LEU A 1 94 ? 2.977 -5.513 -4.749 1.00 94.62 94 LEU A N 1
ATOM 750 C CA . LEU A 1 94 ? 3.101 -4.074 -4.970 1.00 94.62 94 LEU A CA 1
ATOM 751 C C . LEU A 1 94 ? 1.723 -3.465 -5.212 1.00 94.62 94 LEU A C 1
ATOM 753 O O . LEU A 1 94 ? 0.967 -3.970 -6.031 1.00 94.62 94 LEU A O 1
ATOM 757 N N . LEU A 1 95 ? 1.415 -2.373 -4.522 1.00 93.25 95 LEU A N 1
ATOM 758 C CA . LEU A 1 95 ? 0.319 -1.468 -4.842 1.00 93.25 95 LEU A CA 1
ATOM 759 C C . LEU A 1 95 ? 0.933 -0.231 -5.496 1.00 93.25 95 LEU A C 1
ATOM 761 O O . LEU A 1 95 ? 1.570 0.571 -4.813 1.00 93.25 95 LEU A O 1
ATOM 765 N N . CYS A 1 96 ? 0.792 -0.088 -6.811 1.00 89.75 96 CYS A N 1
ATOM 766 C CA . CYS A 1 96 ? 1.498 0.954 -7.553 1.00 89.75 96 CYS A CA 1
ATOM 767 C C . CYS A 1 96 ? 0.574 1.839 -8.385 1.00 89.75 96 CYS A C 1
ATOM 769 O O . CYS A 1 96 ? -0.408 1.389 -8.978 1.00 89.75 96 CYS A O 1
ATOM 771 N N . THR A 1 97 ? 0.927 3.120 -8.461 1.00 84.00 97 THR A N 1
ATOM 772 C CA . THR A 1 97 ? 0.298 4.110 -9.347 1.00 84.00 97 THR A CA 1
ATOM 773 C C . THR A 1 97 ? 0.908 4.029 -10.750 1.00 84.00 97 THR A C 1
ATOM 775 O O . THR A 1 97 ? 1.490 4.989 -11.254 1.00 84.00 97 THR A O 1
ATOM 778 N N . ILE A 1 98 ? 0.860 2.841 -11.354 1.00 81.25 98 ILE A N 1
ATOM 779 C CA . ILE A 1 98 ? 1.144 2.689 -12.781 1.00 81.25 98 ILE A CA 1
ATOM 780 C C . ILE A 1 98 ? -0.159 2.946 -13.531 1.00 81.25 98 ILE A C 1
ATOM 782 O O . ILE A 1 98 ? -1.057 2.105 -13.568 1.00 81.25 98 ILE A O 1
ATOM 786 N N . ASP A 1 99 ? -0.294 4.154 -14.060 1.00 72.69 99 ASP A N 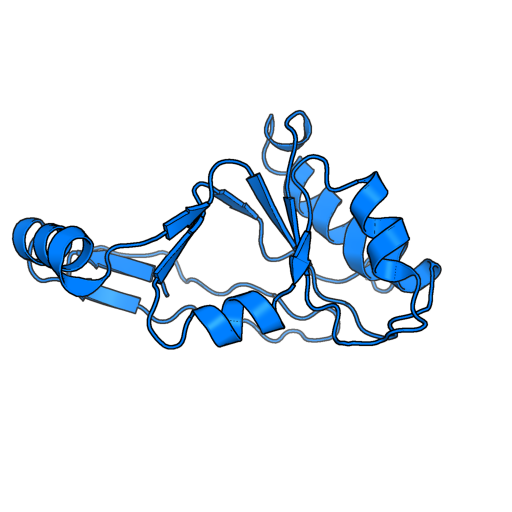1
ATOM 787 C CA . ASP A 1 99 ? -1.411 4.491 -14.937 1.00 72.69 99 ASP A CA 1
ATOM 788 C C . ASP A 1 99 ? -1.282 3.730 -16.266 1.00 72.69 99 ASP A C 1
ATOM 790 O O . ASP A 1 99 ? -0.245 3.120 -16.539 1.00 72.69 99 ASP A O 1
ATOM 794 N N . GLU A 1 100 ? -2.338 3.738 -17.087 1.00 64.62 100 GLU A N 1
ATOM 795 C CA . GLU A 1 100 ? -2.479 2.965 -18.332 1.00 64.62 100 GLU A CA 1
ATOM 796 C C . GLU A 1 100 ? -1.479 3.343 -19.449 1.00 64.62 100 GLU A C 1
ATOM 798 O O . GLU A 1 100 ? -1.842 3.689 -20.574 1.00 64.62 100 GLU A O 1
ATOM 803 N N . CYS A 1 101 ? -0.183 3.235 -19.190 1.00 70.62 101 CYS A N 1
ATOM 804 C CA . CYS A 1 101 ? 0.842 3.341 -20.205 1.00 70.62 101 CYS A CA 1
ATOM 805 C C . CYS A 1 101 ? 1.066 1.971 -20.853 1.00 70.62 101 CYS A C 1
ATOM 807 O O . CYS A 1 101 ? 1.923 1.190 -20.443 1.00 70.62 101 CYS A O 1
ATOM 809 N N . LYS A 1 102 ? 0.301 1.685 -21.911 1.00 66.94 102 LYS A N 1
ATOM 810 C CA . LYS A 1 102 ? 0.345 0.401 -22.640 1.00 66.94 102 LYS A CA 1
ATOM 811 C C . LYS A 1 102 ? 1.717 0.052 -23.231 1.00 66.94 102 LYS A C 1
ATOM 813 O O . LYS A 1 102 ? 1.975 -1.109 -23.523 1.00 66.94 102 LYS A O 1
ATOM 818 N N . THR A 1 103 ? 2.578 1.045 -23.449 1.00 73.12 103 THR A N 1
ATOM 819 C CA . THR A 1 103 ? 3.927 0.868 -24.012 1.00 73.12 103 THR A CA 1
ATOM 820 C C . THR A 1 103 ? 5.030 0.861 -22.956 1.00 73.12 103 THR A C 1
ATOM 822 O O . THR A 1 103 ? 6.194 0.641 -23.288 1.00 73.12 103 THR A O 1
ATOM 825 N N . CYS A 1 104 ? 4.691 1.144 -21.701 1.00 81.50 104 CYS A N 1
ATOM 826 C CA . CYS A 1 104 ? 5.647 1.219 -20.613 1.00 81.50 104 CYS A CA 1
ATOM 827 C C . CYS A 1 104 ? 6.003 -0.183 -20.102 1.00 81.50 104 CYS A C 1
ATOM 829 O O . CYS A 1 104 ? 5.152 -1.065 -20.030 1.00 81.50 104 CYS A O 1
ATOM 831 N N . ARG A 1 105 ? 7.273 -0.387 -19.738 1.00 84.75 105 ARG A N 1
ATOM 832 C CA . ARG A 1 105 ? 7.786 -1.674 -19.226 1.00 84.75 105 ARG A CA 1
ATOM 833 C C . ARG A 1 105 ? 7.881 -1.724 -17.698 1.00 84.75 105 ARG A C 1
ATOM 835 O O . ARG A 1 105 ? 8.474 -2.648 -17.152 1.00 84.75 105 ARG A O 1
ATOM 842 N N . ASP A 1 106 ? 7.328 -0.736 -16.999 1.00 87.88 106 ASP A N 1
ATOM 843 C CA . ASP A 1 106 ? 7.369 -0.644 -15.536 1.00 87.88 106 ASP A CA 1
ATOM 844 C C . ASP A 1 106 ? 6.714 -1.856 -14.877 1.00 87.88 106 ASP A C 1
ATOM 846 O O . ASP A 1 106 ? 7.268 -2.413 -13.936 1.00 87.88 106 ASP A O 1
ATOM 850 N N . GLU A 1 107 ? 5.581 -2.318 -15.412 1.00 89.19 107 GLU A N 1
ATOM 851 C CA . GLU A 1 107 ? 4.891 -3.507 -14.907 1.00 89.19 107 GLU A CA 1
ATOM 852 C C . GLU A 1 107 ? 5.767 -4.765 -15.029 1.00 89.19 107 GLU A C 1
ATOM 854 O O . GLU A 1 107 ? 5.876 -5.529 -14.071 1.00 89.19 107 GLU A O 1
ATOM 859 N N . ASP A 1 108 ? 6.475 -4.939 -16.151 1.00 89.38 108 ASP A N 1
ATOM 860 C CA . ASP A 1 108 ? 7.425 -6.045 -16.345 1.00 89.38 108 ASP A CA 1
ATOM 861 C C . ASP A 1 108 ? 8.598 -5.975 -15.361 1.00 89.38 108 ASP A C 1
ATOM 863 O O . ASP A 1 108 ? 9.079 -7.004 -14.882 1.00 89.38 108 ASP A O 1
ATOM 867 N N . ILE A 1 109 ? 9.088 -4.767 -15.066 1.00 90.44 109 ILE A N 1
ATOM 868 C CA . ILE A 1 109 ? 10.150 -4.549 -14.078 1.00 90.44 109 ILE A CA 1
ATOM 869 C C . ILE A 1 109 ? 9.629 -4.919 -12.689 1.00 90.44 109 ILE A C 1
ATOM 871 O O . ILE A 1 109 ? 10.260 -5.703 -11.986 1.00 90.44 109 ILE A O 1
ATOM 875 N N . PHE A 1 110 ? 8.468 -4.398 -12.303 1.00 91.81 110 PHE A N 1
ATOM 876 C CA . PHE A 1 110 ? 7.866 -4.591 -10.986 1.00 91.81 110 PHE A CA 1
ATOM 877 C C . PHE A 1 110 ? 7.461 -6.035 -10.718 1.00 91.81 110 PHE A C 1
ATOM 879 O O . PHE A 1 110 ? 7.708 -6.534 -9.619 1.00 91.81 110 PHE A O 1
ATOM 886 N N . ASN A 1 111 ? 6.945 -6.744 -11.721 1.00 91.19 111 ASN A N 1
ATOM 887 C CA . ASN A 1 111 ? 6.564 -8.150 -11.595 1.00 91.19 111 ASN A CA 1
ATOM 888 C C . ASN A 1 111 ? 7.755 -9.051 -11.241 1.00 91.19 111 ASN A C 1
ATOM 890 O O . ASN A 1 111 ? 7.565 -10.102 -10.637 1.00 91.19 111 ASN A O 1
ATOM 894 N N . ARG A 1 112 ? 8.996 -8.638 -11.542 1.00 92.75 112 ARG A N 1
ATOM 895 C CA . ARG A 1 112 ? 10.201 -9.381 -11.129 1.00 92.75 112 ARG A CA 1
ATOM 896 C C . ARG A 1 112 ? 10.458 -9.337 -9.623 1.00 92.75 112 ARG A C 1
ATOM 898 O O . ARG A 1 112 ? 11.167 -10.201 -9.119 1.00 92.75 112 ARG A O 1
ATOM 905 N N . PHE A 1 113 ? 9.918 -8.342 -8.920 1.00 91.50 113 PHE A N 1
ATOM 906 C CA . PHE A 1 113 ? 10.114 -8.149 -7.479 1.00 91.50 113 PHE A CA 1
ATOM 907 C C . PHE A 1 113 ? 8.839 -8.427 -6.673 1.00 91.50 113 PHE A C 1
ATOM 909 O O . PHE A 1 113 ? 8.914 -8.797 -5.505 1.00 91.50 113 PHE A O 1
ATOM 916 N N . ALA A 1 114 ? 7.669 -8.275 -7.291 1.00 93.38 114 ALA A N 1
ATOM 917 C CA . ALA A 1 114 ? 6.368 -8.458 -6.667 1.00 93.38 114 ALA A CA 1
ATOM 918 C C . ALA A 1 114 ? 5.964 -9.939 -6.629 1.00 93.38 114 ALA A C 1
ATOM 920 O O . ALA A 1 114 ? 5.118 -10.384 -7.401 1.00 93.38 114 ALA A O 1
ATOM 921 N N . ALA A 1 115 ? 6.563 -10.720 -5.731 1.00 93.81 115 ALA A N 1
ATOM 922 C CA . ALA A 1 115 ? 6.312 -12.162 -5.630 1.00 93.81 115 ALA A CA 1
ATOM 923 C C . ALA A 1 115 ? 4.823 -12.532 -5.443 1.00 93.81 115 ALA A C 1
ATOM 925 O O . ALA A 1 115 ? 4.404 -13.608 -5.858 1.00 93.81 115 ALA A O 1
ATOM 926 N N . LEU A 1 116 ? 4.022 -11.646 -4.838 1.00 95.19 116 LEU A N 1
ATOM 927 C CA . LEU A 1 116 ? 2.570 -11.816 -4.672 1.00 95.19 116 LEU 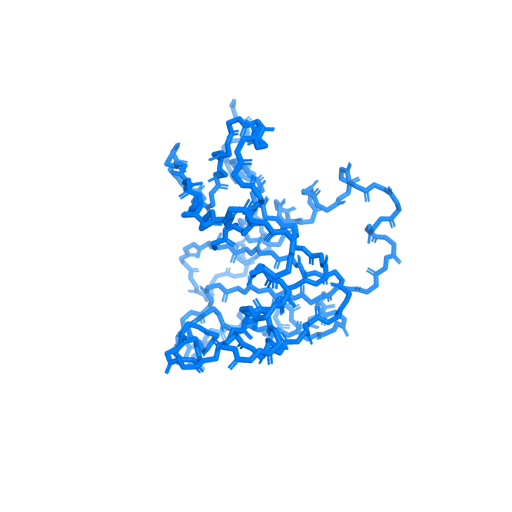A CA 1
ATOM 928 C C . LEU A 1 116 ? 1.738 -11.039 -5.713 1.00 95.19 116 LEU A C 1
ATOM 930 O O . LEU A 1 116 ? 0.527 -10.888 -5.545 1.00 95.19 116 LEU A O 1
ATOM 934 N N . GLY A 1 117 ? 2.378 -10.538 -6.769 1.00 94.38 117 GLY A N 1
ATOM 935 C CA . GLY A 1 117 ? 1.755 -9.799 -7.863 1.00 94.38 117 GLY A CA 1
ATOM 936 C C . GLY A 1 117 ? 1.629 -8.293 -7.629 1.00 94.38 117 GLY A C 1
ATOM 937 O O . GLY A 1 117 ? 2.061 -7.738 -6.614 1.00 94.38 117 GLY A O 1
ATOM 938 N N . ILE A 1 118 ? 1.028 -7.624 -8.611 1.00 94.00 118 ILE A N 1
ATOM 939 C CA . ILE A 1 118 ? 0.819 -6.177 -8.633 1.00 94.00 118 ILE A CA 1
ATOM 940 C C . ILE A 1 118 ? -0.676 -5.867 -8.540 1.00 94.00 118 ILE A C 1
ATOM 942 O O . ILE A 1 118 ? -1.490 -6.443 -9.257 1.00 94.00 118 ILE A O 1
ATOM 946 N N . ILE A 1 119 ? -1.020 -4.902 -7.693 1.00 93.56 119 ILE A N 1
ATOM 947 C CA . ILE A 1 119 ? -2.311 -4.225 -7.667 1.00 93.56 119 ILE A CA 1
ATOM 948 C C . ILE A 1 119 ? -2.103 -2.827 -8.245 1.00 93.56 119 ILE A C 1
ATOM 950 O O . ILE A 1 119 ? -1.335 -2.022 -7.713 1.00 93.56 119 ILE A O 1
ATOM 954 N N . LYS A 1 120 ? -2.806 -2.522 -9.334 1.00 91.50 120 LYS A N 1
ATOM 955 C CA . LYS A 1 120 ? -2.811 -1.178 -9.916 1.00 91.50 120 LYS A CA 1
ATOM 956 C C . LYS A 1 120 ? -3.717 -0.288 -9.075 1.00 91.50 120 LYS A C 1
ATOM 958 O O . LYS A 1 120 ? -4.880 -0.622 -8.855 1.00 91.50 120 LYS A O 1
ATOM 963 N N . HIS A 1 121 ? -3.189 0.836 -8.601 1.00 89.50 121 HIS A N 1
ATOM 964 C CA . HIS A 1 121 ? -3.906 1.716 -7.680 1.00 89.50 121 HIS A CA 1
ATOM 965 C C . HIS A 1 121 ? -5.230 2.225 -8.267 1.00 89.50 121 HIS A C 1
ATOM 967 O O . HIS A 1 121 ? -6.228 2.237 -7.555 1.00 89.50 121 HIS A O 1
ATOM 973 N N . TYR A 1 122 ? -5.267 2.583 -9.557 1.00 87.56 122 TYR A N 1
ATOM 974 C CA . TYR A 1 122 ? -6.502 3.038 -10.206 1.00 87.56 122 TYR A CA 1
ATOM 975 C C . TYR A 1 122 ? -7.581 1.942 -10.228 1.00 87.56 122 TYR A C 1
ATOM 977 O O . TYR A 1 122 ? -8.725 2.219 -9.898 1.00 87.56 122 TYR A O 1
ATOM 985 N N . VAL A 1 123 ? -7.205 0.682 -10.491 1.00 90.00 123 VAL A N 1
ATOM 986 C CA . VAL A 1 123 ? -8.138 -0.458 -10.461 1.00 90.00 123 VAL A CA 1
ATOM 987 C C . VAL A 1 123 ? -8.706 -0.646 -9.058 1.00 90.00 123 VAL A C 1
ATOM 989 O O . VAL A 1 123 ? -9.912 -0.798 -8.892 1.00 90.00 123 VAL A O 1
ATOM 992 N N . LEU A 1 124 ? -7.850 -0.599 -8.033 1.00 90.94 124 LEU A N 1
ATOM 993 C CA . LEU A 1 124 ? -8.301 -0.715 -6.648 1.00 90.94 124 LEU A CA 1
ATOM 994 C C . LEU A 1 124 ? -9.224 0.448 -6.258 1.00 90.94 124 LEU A C 1
ATOM 996 O O . LEU A 1 124 ? -10.226 0.234 -5.581 1.00 90.94 124 LEU A O 1
ATOM 1000 N N . ASN A 1 125 ? -8.902 1.665 -6.697 1.00 89.12 125 ASN A N 1
ATOM 1001 C CA . ASN A 1 125 ? -9.716 2.853 -6.467 1.00 89.12 125 ASN A CA 1
ATOM 1002 C C . ASN A 1 125 ? -11.100 2.729 -7.125 1.00 89.12 125 ASN A C 1
ATOM 1004 O O . ASN A 1 125 ? -12.104 2.991 -6.468 1.00 89.12 125 ASN A O 1
ATOM 1008 N N . ASP A 1 126 ? -11.165 2.254 -8.368 1.00 90.44 126 ASP A N 1
ATOM 1009 C CA . ASP A 1 126 ? -12.426 2.028 -9.079 1.00 90.44 126 ASP A CA 1
ATOM 1010 C C . ASP A 1 126 ? -13.273 0.951 -8.386 1.00 90.44 126 ASP A C 1
ATOM 1012 O O . ASP A 1 126 ? -14.472 1.133 -8.168 1.00 90.44 126 ASP A O 1
ATOM 1016 N N . MET A 1 127 ? -12.643 -0.146 -7.951 1.00 89.75 127 MET A N 1
ATOM 1017 C CA . MET A 1 127 ? -13.315 -1.206 -7.189 1.00 89.75 127 MET A CA 1
ATOM 1018 C C . MET A 1 127 ? -13.757 -0.751 -5.791 1.00 89.75 127 MET A C 1
ATOM 1020 O O . MET A 1 127 ? -14.671 -1.336 -5.210 1.00 89.75 127 MET A O 1
ATOM 1024 N N . SER A 1 128 ? -13.137 0.297 -5.244 1.00 88.19 128 SER A N 1
ATOM 1025 C CA . SER A 1 128 ? -13.492 0.850 -3.932 1.00 88.19 128 SER A CA 1
ATOM 1026 C C . SER A 1 128 ? -14.806 1.645 -3.957 1.00 88.19 128 SER A C 1
ATOM 1028 O O . SER A 1 128 ? -15.315 2.024 -2.903 1.00 88.19 128 SER A O 1
ATOM 1030 N N . ASN A 1 129 ? -15.411 1.856 -5.133 1.00 84.56 129 ASN A N 1
ATOM 1031 C CA . ASN A 1 129 ? -16.744 2.445 -5.278 1.00 84.56 129 ASN A CA 1
ATOM 1032 C C . ASN A 1 129 ? -17.865 1.431 -4.967 1.00 84.56 129 ASN A C 1
ATOM 1034 O O . ASN A 1 129 ? -18.724 1.145 -5.800 1.00 84.56 129 ASN A O 1
ATOM 1038 N N . GLY A 1 130 ? -17.827 0.844 -3.772 1.00 82.69 130 GLY A N 1
ATOM 1039 C CA . GLY A 1 130 ? -18.818 -0.130 -3.305 1.00 82.69 130 GLY A CA 1
ATOM 1040 C C . GLY A 1 130 ? -18.231 -1.328 -2.566 1.00 82.69 130 GLY A C 1
ATOM 1041 O O . GLY A 1 130 ? -18.991 -2.101 -1.997 1.00 82.69 130 GLY A O 1
ATOM 1042 N N . SER A 1 131 ? -16.905 -1.477 -2.546 1.00 90.00 131 SER A N 1
ATOM 1043 C CA . SER A 1 131 ? -16.215 -2.522 -1.780 1.00 90.00 131 SER A CA 1
ATOM 1044 C C . SER A 1 131 ? -15.185 -1.917 -0.836 1.00 90.00 131 SER A C 1
ATOM 1046 O O . SER A 1 131 ? -14.536 -0.922 -1.160 1.00 90.00 131 SER A O 1
ATOM 1048 N N . TRP A 1 132 ? -14.998 -2.547 0.320 1.00 90.62 132 TRP A N 1
ATOM 1049 C CA . TRP A 1 132 ? -13.908 -2.218 1.232 1.00 90.62 132 TRP A CA 1
ATOM 1050 C C . TRP A 1 132 ? -12.754 -3.189 1.028 1.00 90.62 132 TRP A C 1
ATOM 1052 O O . TRP A 1 132 ? -12.962 -4.393 0.938 1.00 90.62 132 TRP A O 1
ATOM 1062 N N . PHE A 1 133 ? -11.529 -2.669 1.001 1.00 91.56 133 PHE A N 1
ATOM 1063 C CA . PHE A 1 133 ? -10.319 -3.485 0.973 1.00 91.56 133 PHE A CA 1
ATOM 1064 C C . PHE A 1 133 ? -9.542 -3.276 2.260 1.00 91.56 133 PHE A C 1
ATOM 1066 O O . PHE A 1 133 ? -9.241 -2.142 2.641 1.00 91.56 133 PHE A O 1
ATOM 1073 N N . VAL A 1 134 ? -9.204 -4.377 2.922 1.00 91.00 134 VAL A N 1
ATOM 1074 C CA . VAL A 1 134 ? -8.383 -4.363 4.131 1.00 91.00 134 VAL A CA 1
ATOM 1075 C C . VAL A 1 134 ? -7.079 -5.067 3.820 1.00 91.00 134 VAL A C 1
ATOM 1077 O O . VAL A 1 134 ? -7.066 -6.235 3.452 1.00 91.00 134 VAL A O 1
ATOM 1080 N N . PHE A 1 135 ? -5.974 -4.349 3.962 1.00 92.44 135 PHE A N 1
ATOM 1081 C CA . PHE A 1 135 ? -4.646 -4.942 3.893 1.00 92.44 135 PHE A CA 1
ATOM 1082 C C . PHE A 1 135 ? -4.293 -5.496 5.266 1.00 92.44 135 PHE A C 1
ATOM 1084 O O . PHE A 1 135 ? -4.373 -4.749 6.242 1.00 92.44 135 PHE A O 1
ATOM 1091 N N . ASP A 1 136 ? -3.850 -6.753 5.330 1.00 91.88 136 ASP A N 1
ATOM 1092 C CA . ASP A 1 136 ? -3.235 -7.281 6.554 1.00 91.88 136 ASP A CA 1
ATOM 1093 C C . ASP A 1 136 ? -2.069 -6.377 6.962 1.00 91.88 136 ASP A C 1
ATOM 1095 O O . ASP A 1 136 ? -1.967 -5.926 8.103 1.00 91.88 136 ASP A O 1
ATOM 1099 N N . GLU A 1 137 ? -1.201 -6.083 5.989 1.00 92.44 137 GLU A N 1
ATOM 1100 C CA . GLU A 1 137 ? -0.039 -5.228 6.163 1.00 92.44 137 GLU A CA 1
ATOM 1101 C C . GLU A 1 137 ? 0.178 -4.363 4.927 1.00 92.44 137 GLU A C 1
ATOM 1103 O O . GLU A 1 137 ? 0.368 -4.856 3.812 1.00 92.44 137 GLU A O 1
ATOM 1108 N N . LEU A 1 138 ? 0.196 -3.050 5.144 1.00 91.25 138 LEU A N 1
ATOM 1109 C CA . LEU A 1 138 ? 0.532 -2.061 4.132 1.00 91.25 138 LEU A CA 1
ATOM 1110 C C . LEU A 1 138 ? 1.736 -1.253 4.607 1.00 91.25 138 LEU A C 1
ATOM 1112 O O . LEU A 1 138 ? 1.644 -0.477 5.558 1.00 91.25 138 LEU A O 1
ATOM 1116 N N . VAL A 1 139 ? 2.861 -1.410 3.917 1.00 89.81 139 VAL A N 1
ATOM 1117 C CA . VAL A 1 139 ? 4.010 -0.523 4.075 1.00 89.81 139 VAL A CA 1
ATOM 1118 C C . VAL A 1 139 ? 3.854 0.602 3.067 1.00 89.81 139 VAL A C 1
ATOM 1120 O O . VAL A 1 139 ? 3.915 0.401 1.854 1.00 89.81 139 VAL A O 1
ATOM 1123 N N . MET A 1 140 ? 3.630 1.798 3.592 1.00 84.31 140 MET A N 1
ATOM 1124 C CA . MET A 1 140 ? 3.449 3.015 2.820 1.00 84.31 140 MET A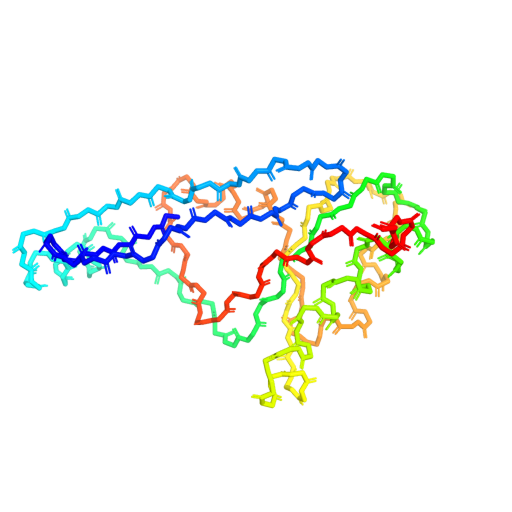 CA 1
ATOM 1125 C C . MET A 1 140 ? 4.331 4.108 3.409 1.00 84.31 140 MET A C 1
ATOM 1127 O O . MET A 1 140 ? 4.535 4.178 4.619 1.00 84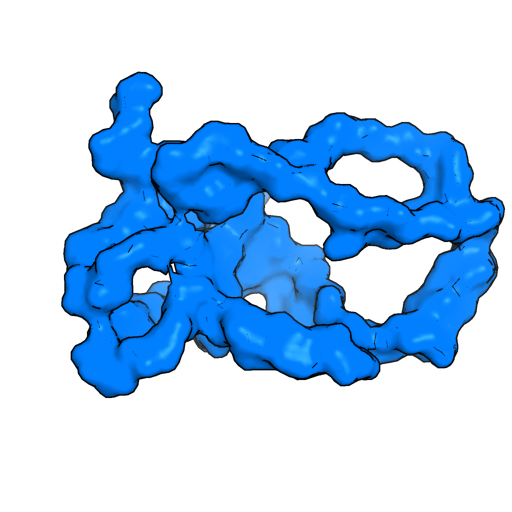.31 140 MET A O 1
ATOM 1131 N N . GLY A 1 141 ? 4.822 4.986 2.543 1.00 67.62 141 GLY A N 1
ATOM 1132 C CA . GLY A 1 141 ? 5.580 6.153 2.959 1.00 67.62 141 GLY A CA 1
ATOM 1133 C C . GLY A 1 141 ? 7.077 5.922 2.917 1.00 67.62 141 GLY A C 1
ATOM 1134 O O . GLY A 1 141 ? 7.756 5.861 3.939 1.00 67.62 141 GLY A O 1
ATOM 1135 N N . SER A 1 142 ? 7.600 5.830 1.700 1.00 63.31 142 SER A N 1
ATOM 1136 C CA . SER A 1 142 ? 9.020 5.626 1.449 1.00 63.31 142 SER A CA 1
ATOM 1137 C C . SER A 1 142 ? 9.889 6.874 1.655 1.00 63.31 142 SER A C 1
ATOM 1139 O O . SER A 1 142 ? 11.109 6.795 1.539 1.00 63.31 142 SER A O 1
ATOM 1141 N N . GLY A 1 143 ? 9.287 8.016 2.006 1.00 59.88 143 GLY A N 1
ATOM 1142 C CA . GLY A 1 143 ? 10.003 9.277 2.198 1.00 59.88 143 GLY A CA 1
ATOM 1143 C C . GLY A 1 143 ? 10.458 9.905 0.876 1.00 59.88 143 GLY A C 1
ATOM 1144 O O . GLY A 1 143 ? 9.809 9.727 -0.150 1.00 59.88 143 GLY A O 1
ATOM 1145 N N . MET A 1 144 ? 11.550 10.678 0.913 1.00 56.38 144 MET A N 1
ATOM 1146 C CA . MET A 1 144 ? 12.131 11.291 -0.291 1.00 56.38 144 MET A CA 1
ATOM 1147 C C . MET A 1 144 ? 12.781 10.217 -1.175 1.00 56.38 144 MET A C 1
ATOM 1149 O O . MET A 1 144 ? 13.453 9.322 -0.664 1.00 56.38 144 MET A O 1
ATOM 1153 N N . MET A 1 145 ? 12.596 10.311 -2.495 1.00 59.16 145 MET A N 1
ATOM 1154 C CA . MET A 1 145 ? 13.289 9.451 -3.461 1.00 59.16 145 MET A CA 1
ATOM 1155 C C . MET A 1 145 ? 14.814 9.571 -3.340 1.00 59.16 145 MET A C 1
ATOM 1157 O O . MET A 1 145 ? 15.345 10.619 -2.962 1.00 59.16 145 MET A O 1
ATOM 1161 N N . CYS A 1 146 ? 15.533 8.527 -3.764 1.00 53.25 146 CYS A N 1
ATOM 1162 C CA . CYS A 1 146 ? 16.994 8.474 -3.676 1.00 53.25 146 CYS A CA 1
ATOM 1163 C C . CYS A 1 146 ? 17.711 9.564 -4.500 1.00 53.25 146 CYS A C 1
ATOM 1165 O O . CYS A 1 146 ? 18.862 9.887 -4.211 1.00 53.25 146 CYS A O 1
ATOM 1167 N N . GLN A 1 147 ? 17.042 10.177 -5.488 1.00 47.38 147 GLN A N 1
ATOM 1168 C CA . GLN A 1 147 ? 17.574 11.320 -6.245 1.00 47.38 147 GLN A CA 1
ATOM 1169 C C . GLN A 1 147 ? 17.731 12.607 -5.411 1.00 47.38 147 GLN A C 1
ATOM 1171 O O . GLN A 1 147 ? 18.359 13.555 -5.882 1.00 47.38 147 GLN A O 1
ATOM 1176 N N . ARG A 1 148 ? 17.184 12.670 -4.186 1.00 48.78 148 ARG A N 1
ATOM 1177 C CA . ARG A 1 148 ? 17.316 13.818 -3.269 1.00 48.78 148 ARG A CA 1
ATOM 1178 C C . ARG A 1 148 ? 17.538 13.392 -1.815 1.00 48.78 148 ARG A C 1
ATOM 1180 O O . ARG A 1 148 ? 16.885 13.898 -0.907 1.00 48.78 148 ARG A O 1
ATOM 1187 N N . CYS A 1 149 ? 18.487 12.484 -1.585 1.00 48.03 149 CYS A N 1
ATOM 1188 C CA . CYS A 1 149 ? 19.060 12.250 -0.254 1.00 48.03 149 CYS A CA 1
ATOM 1189 C C . CYS A 1 149 ? 19.939 13.445 0.173 1.00 48.03 149 CYS A C 1
ATOM 1191 O O . CYS A 1 149 ? 21.153 13.303 0.299 1.00 48.03 149 CYS A O 1
ATOM 1193 N N . THR A 1 150 ? 19.348 14.631 0.317 1.00 45.91 150 THR A N 1
ATOM 1194 C CA . THR A 1 150 ? 19.978 15.802 0.948 1.00 45.91 150 THR A CA 1
ATOM 1195 C C . THR A 1 150 ? 19.416 15.999 2.338 1.00 45.91 150 THR A C 1
ATOM 1197 O O . THR A 1 150 ? 18.167 15.962 2.445 1.00 45.91 150 THR A O 1
#

Secondary structure (DSSP, 8-state):
-EEEETTPPPP---B---SS----BPPPEEEESSHHHHHHHIIIII--EEEEEEEEEE--SSTT-HHIIIIIIIHHHHHHHHTSTTGGGS-EEEEE---S-TT--HHHHHHTT-TT-EEEHHHHHHHTTT--EEEEEEE----S-GGG--

pLDDT: mean 84.57, std 11.19, range [45.91, 96.0]

Radius of gyration: 16.77 Å; Cα contacts (8 Å, |Δi|>4): 259; chains: 1; bounding box: 43×30×47 Å

Foldseek 3Di:
DAEEEPPDDDDQQWFDQDQPDPHTDRDDYHYDPDPVRVVCCCVPPQVADEDEAEEFEFEFDDFQDPCRLPQRTVVLSLVLQVVDPPRNVDAYAYAYQPPPPVNGCSLVVRQVRRRVYYDHNVVVVVVVPRHHYHYPHYRGHSDHTPVDPD

Solvent-accessible surface area (backbone atoms only — not comparable to full-atom values): 8632 Å² total; per-residue (Å²): 113,45,80,46,53,62,91,65,85,72,76,90,64,66,38,35,64,41,52,90,49,91,52,57,52,59,67,52,76,48,74,23,94,39,70,68,58,44,51,48,39,47,65,76,70,44,58,55,52,72,44,80,55,43,30,37,41,37,43,55,68,68,83,57,39,69,66,38,46,46,45,39,21,48,43,25,35,49,59,46,39,57,76,44,76,71,55,62,79,50,71,29,23,34,37,28,59,67,68,96,54,90,86,38,55,47,64,68,58,45,56,75,70,18,75,66,37,75,45,45,42,67,60,54,56,62,56,45,77,85,43,38,76,41,62,74,35,73,51,68,44,42,47,65,25,66,95,58,84,119

Nearest PDB structures (foldseek):
  6xfi-assembly1_A-2  TM=7.521E-01  e=1.251E-02  Homo sapiens
  7e9k-assembly1_A  TM=7.467E-01  e=5.441E-02  Bos taurus
  8jjn-assembly1_C  TM=3.054E-01  e=8.471E+00  Variovorax paradoxus